Protein AF-A0A524GHP2-F1 (afdb_monomer_lite)

Secondary structure (DSSP, 8-state):
------HHHHHHHHHHHTT-----PPTT----HHHHHHHHHHHHHHH-TTPEEEEEEEEEETTEEEEEEEEE-STTS----EEEEEEEEE-SS-EEEEEEE-PPPPP-

Sequence (108 aa):
MRTLYSPALALALLLATGCRLESHPPPGVPADEAAIRSAVSAWLAKSEPWAQLLRADVRQDRDIASAWITTSPPSNQGQGERVTLLVLRRDATGWTVEHHTSPSRPGT

Foldseek 3Di:
DDPPPDVVVVVVVVVVVPPDPDQPAPPPDPDPPVLVVVQVVVCCCVPPVQWDWDDWDWHDHHQKIKIWTWTDGDPPDPPDIWIKIFIWGQDPVGIHTPDMDTDDDPDD

Structure (mmCIF, N/CA/C/O backbone):
data_AF-A0A524GHP2-F1
#
_entry.id   AF-A0A524GHP2-F1
#
loop_
_atom_site.group_PDB
_atom_site.id
_atom_site.type_symbol
_atom_site.label_atom_id
_atom_site.label_alt_id
_atom_site.label_comp_id
_atom_site.label_asym_id
_atom_site.label_entity_id
_atom_site.label_seq_id
_atom_site.pdbx_PDB_ins_code
_atom_site.Cartn_x
_atom_site.Cartn_y
_atom_site.Cartn_z
_atom_site.occupancy
_atom_site.B_iso_or_equiv
_atom_site.auth_seq_id
_atom_site.auth_comp_id
_atom_site.auth_asym_id
_atom_site.auth_atom_id
_atom_site.pdbx_PDB_model_num
ATOM 1 N N . MET A 1 1 ? -34.586 23.369 -30.076 1.00 38.38 1 MET A N 1
ATOM 2 C CA . MET A 1 1 ? -34.076 22.649 -28.888 1.00 38.38 1 MET A CA 1
ATOM 3 C C . MET A 1 1 ? -32.702 23.212 -28.561 1.00 38.38 1 MET A C 1
ATOM 5 O O . MET A 1 1 ? -31.797 23.050 -29.364 1.00 38.38 1 MET A O 1
ATOM 9 N N . ARG A 1 2 ? -32.573 23.993 -27.482 1.00 44.19 2 ARG A N 1
ATOM 10 C CA . ARG A 1 2 ? -31.337 24.710 -27.128 1.00 44.19 2 ARG A CA 1
ATOM 11 C C . ARG A 1 2 ? -30.727 23.984 -25.931 1.00 44.19 2 ARG A C 1
ATOM 13 O O . ARG A 1 2 ? -31.234 24.103 -24.821 1.00 44.19 2 ARG A O 1
ATOM 20 N N . THR A 1 3 ? -29.726 23.149 -26.186 1.00 53.81 3 THR A N 1
ATOM 21 C CA . THR A 1 3 ? -29.015 22.383 -25.158 1.00 53.81 3 THR A CA 1
ATOM 22 C C . THR A 1 3 ? -28.276 23.374 -24.261 1.00 53.81 3 THR A C 1
ATOM 24 O O . THR A 1 3 ? -27.297 23.988 -24.679 1.00 53.81 3 THR A O 1
ATOM 27 N N . LEU A 1 4 ? -28.796 23.604 -23.056 1.00 55.28 4 LEU A N 1
ATOM 28 C CA . LEU A 1 4 ? -28.150 24.423 -22.035 1.00 55.28 4 LEU A CA 1
ATOM 29 C C . LEU A 1 4 ? -26.925 23.656 -21.524 1.00 55.28 4 LEU A C 1
ATOM 31 O O . LEU A 1 4 ? -27.035 22.779 -20.673 1.00 55.28 4 LEU A O 1
ATOM 35 N N . TYR A 1 5 ? -25.756 23.960 -22.086 1.00 58.28 5 TYR A N 1
ATOM 36 C CA . TYR A 1 5 ? -24.476 23.536 -21.531 1.00 58.28 5 TYR A CA 1
ATOM 37 C C . TYR A 1 5 ? -24.262 24.277 -20.207 1.00 58.28 5 TYR A C 1
ATOM 39 O O . TYR A 1 5 ? -23.954 25.467 -20.198 1.00 58.28 5 TYR A O 1
ATOM 47 N N . SER A 1 6 ? -24.466 23.583 -19.085 1.00 67.56 6 SER A N 1
ATOM 48 C CA . SER A 1 6 ? -24.200 24.128 -17.754 1.00 67.56 6 SER A CA 1
ATOM 49 C C . SER A 1 6 ? -22.692 24.343 -17.571 1.00 67.56 6 SER A C 1
ATOM 51 O O . SER A 1 6 ? -21.950 23.358 -17.504 1.00 67.56 6 SER A O 1
ATOM 53 N N . PRO A 1 7 ? -22.211 25.592 -17.427 1.00 64.38 7 PRO A N 1
ATOM 54 C CA . PRO A 1 7 ? -20.784 25.880 -17.251 1.00 64.38 7 PRO A CA 1
ATOM 55 C C . PRO A 1 7 ? -20.225 25.276 -15.953 1.00 64.38 7 PRO A C 1
ATOM 57 O O . PRO A 1 7 ? -19.044 24.949 -15.879 1.00 64.38 7 PRO A O 1
ATOM 60 N N . ALA A 1 8 ? -21.088 25.039 -14.958 1.00 64.69 8 ALA A N 1
ATOM 61 C CA . ALA A 1 8 ? -20.741 24.342 -13.722 1.00 64.69 8 ALA A CA 1
ATOM 62 C C . ALA A 1 8 ? -20.284 22.891 -13.960 1.00 64.69 8 ALA A C 1
ATOM 64 O O . ALA A 1 8 ? -19.384 22.413 -13.275 1.00 64.69 8 ALA A O 1
ATOM 65 N N . LEU A 1 9 ? -20.858 22.202 -14.954 1.00 63.91 9 LEU A N 1
ATOM 66 C CA . LEU A 1 9 ? -20.495 20.820 -15.272 1.00 63.91 9 LEU A CA 1
ATOM 67 C C . LEU A 1 9 ? -19.122 20.757 -15.956 1.00 63.91 9 LEU A C 1
ATOM 69 O O . LEU A 1 9 ? -18.312 19.889 -15.649 1.00 63.91 9 LEU A O 1
ATOM 73 N N . ALA A 1 10 ? -18.838 21.726 -16.833 1.00 68.88 10 ALA A N 1
ATOM 74 C CA . ALA A 1 10 ? -17.539 21.865 -17.486 1.00 68.88 10 ALA A CA 1
ATOM 75 C C . ALA A 1 10 ? -16.425 22.213 -16.482 1.00 68.88 10 ALA A C 1
ATOM 77 O O . ALA A 1 10 ? -15.339 21.642 -16.546 1.00 68.88 10 ALA A O 1
ATOM 78 N N . LEU A 1 11 ? -16.710 23.095 -15.518 1.00 67.31 11 LEU A N 1
ATOM 79 C CA . LEU A 1 11 ? -15.762 23.462 -14.465 1.00 67.31 11 LEU A CA 1
ATOM 80 C C . LEU A 1 11 ? -15.482 22.294 -13.501 1.00 67.31 11 LEU A C 1
ATOM 82 O O . LEU A 1 11 ? -14.332 22.072 -13.129 1.00 67.31 11 LEU A O 1
ATOM 86 N N . ALA A 1 12 ? -16.507 21.512 -13.144 1.00 64.25 12 ALA A N 1
ATOM 87 C CA . ALA A 1 12 ? -16.349 20.313 -12.319 1.00 64.25 12 ALA A CA 1
ATOM 88 C C . ALA A 1 12 ? -15.517 19.221 -13.020 1.00 64.25 12 ALA A C 1
ATOM 90 O O . ALA A 1 12 ? -14.672 18.591 -12.386 1.00 64.25 12 ALA A O 1
ATOM 91 N N . LEU A 1 13 ? -15.700 19.039 -14.334 1.00 63.94 13 LEU A N 1
ATOM 92 C CA . LEU A 1 13 ? -14.888 18.124 -15.146 1.00 63.94 13 LEU A CA 1
ATOM 93 C C . LEU A 1 13 ? -13.417 18.568 -15.222 1.00 63.94 13 LEU A C 1
ATOM 95 O O . LEU A 1 13 ? -12.530 17.732 -15.072 1.00 63.94 13 LEU A O 1
ATOM 99 N N . LEU A 1 14 ? -13.155 19.872 -15.380 1.00 62.69 14 LEU A N 1
ATOM 100 C CA . LEU A 1 14 ? -11.797 20.438 -15.406 1.00 62.69 14 LEU A CA 1
ATOM 101 C C . LEU A 1 14 ? -11.058 20.271 -14.069 1.00 62.69 14 LEU A C 1
ATOM 103 O O . LEU A 1 14 ? -9.883 19.897 -14.057 1.00 62.69 14 LEU A O 1
ATOM 107 N N . LEU A 1 15 ? -11.746 20.492 -12.945 1.00 59.91 15 LEU A N 1
ATOM 108 C CA . LEU A 1 15 ? -11.181 20.295 -11.604 1.00 59.91 15 LEU A CA 1
ATOM 109 C C . LEU A 1 15 ? -10.897 18.814 -11.306 1.00 59.91 15 LEU A C 1
ATOM 111 O O . LEU A 1 15 ? -9.885 18.509 -10.680 1.00 59.91 15 LEU A O 1
ATOM 115 N N . ALA A 1 16 ? -11.722 17.890 -11.809 1.00 58.91 16 ALA A N 1
ATOM 116 C CA . ALA A 1 16 ? -11.481 16.452 -11.669 1.00 58.91 16 ALA A CA 1
ATOM 117 C C . ALA A 1 16 ? -10.249 15.968 -12.462 1.00 58.91 16 ALA A C 1
ATOM 119 O O . ALA A 1 16 ? -9.577 15.030 -12.038 1.00 58.91 16 ALA A O 1
ATOM 120 N N . THR A 1 17 ? -9.911 16.620 -13.582 1.00 57.41 17 THR A N 1
ATOM 121 C CA . THR A 1 17 ? -8.699 16.313 -14.366 1.00 57.41 17 THR A CA 1
ATOM 122 C C . THR A 1 17 ? -7.419 16.970 -13.840 1.00 57.41 17 THR A C 1
ATOM 124 O O . THR A 1 17 ? -6.332 16.489 -14.144 1.00 57.41 17 THR A O 1
ATOM 127 N N . GLY A 1 18 ? -7.523 18.047 -13.052 1.00 45.69 18 GLY A N 1
ATOM 128 C CA . GLY A 1 18 ? -6.377 18.861 -12.624 1.00 45.69 18 GLY A CA 1
ATOM 129 C C . GLY A 1 18 ? -5.604 18.344 -11.405 1.00 45.69 18 GLY A C 1
ATOM 130 O O . GLY A 1 18 ? -4.547 18.879 -11.085 1.00 45.69 18 GLY A O 1
ATOM 131 N N . CYS A 1 19 ? -6.094 17.307 -10.720 1.00 46.91 19 CYS A N 1
ATOM 132 C CA . CYS A 1 19 ? -5.437 16.736 -9.537 1.00 46.91 19 CYS A CA 1
ATOM 133 C C . CYS A 1 19 ? -4.697 15.424 -9.826 1.00 46.91 19 CYS A C 1
ATOM 135 O O . CYS A 1 19 ? -4.539 14.596 -8.928 1.00 46.91 19 CYS A O 1
ATOM 137 N N . ARG A 1 20 ? -4.242 15.201 -11.063 1.00 50.72 20 ARG A N 1
ATOM 138 C CA . ARG A 1 20 ? -3.383 14.056 -11.368 1.00 50.72 20 ARG A CA 1
ATOM 139 C C . ARG A 1 20 ? -1.931 14.515 -11.353 1.00 50.72 20 ARG A C 1
ATOM 141 O O . ARG A 1 20 ? -1.454 15.081 -12.324 1.00 50.72 20 ARG A O 1
ATOM 148 N N . LEU A 1 21 ? -1.252 14.284 -10.230 1.00 49.44 21 LEU A N 1
ATOM 149 C CA . LEU A 1 21 ? 0.199 14.426 -10.127 1.00 49.44 21 LEU A CA 1
ATOM 150 C C . LEU A 1 21 ? 0.830 13.612 -11.270 1.00 49.44 21 LEU A C 1
ATOM 152 O O . LEU A 1 21 ? 0.692 12.388 -11.288 1.00 49.44 21 LEU A O 1
ATOM 156 N N . GLU A 1 22 ? 1.450 14.277 -12.247 1.00 44.75 22 GLU A N 1
ATOM 157 C CA . GLU A 1 22 ? 2.080 13.608 -13.385 1.00 44.75 22 GLU A CA 1
ATOM 158 C C . GLU A 1 22 ? 3.206 12.691 -12.900 1.00 44.75 22 GLU A C 1
ATOM 160 O O . GLU A 1 22 ? 4.329 13.111 -12.605 1.00 44.75 22 GLU A O 1
ATOM 165 N N . SER A 1 23 ? 2.896 11.396 -12.827 1.00 50.06 23 SER A N 1
ATOM 166 C CA . SER A 1 23 ? 3.898 10.348 -12.763 1.00 50.06 23 SER A CA 1
ATOM 167 C C . SER A 1 23 ? 4.745 10.463 -14.027 1.00 50.06 23 SER A C 1
ATOM 169 O O . SER A 1 23 ? 4.215 10.321 -15.128 1.00 50.06 23 SER A O 1
ATOM 171 N N . HIS A 1 24 ? 6.042 10.714 -13.872 1.00 50.50 24 HIS A N 1
ATOM 172 C CA . HIS A 1 24 ? 7.025 10.642 -14.951 1.00 50.50 24 HIS A CA 1
ATOM 173 C C . HIS A 1 24 ? 7.760 9.293 -14.858 1.00 50.50 24 HIS A C 1
ATOM 175 O O . HIS A 1 24 ? 8.886 9.257 -14.356 1.00 50.50 24 HIS A O 1
ATOM 181 N N . PRO A 1 25 ? 7.142 8.159 -15.249 1.00 53.88 25 PRO A N 1
ATOM 182 C CA . PRO A 1 25 ? 7.877 6.909 -15.354 1.00 53.88 25 PRO A CA 1
ATOM 183 C C . PRO A 1 25 ? 8.920 7.032 -16.478 1.00 53.88 25 PRO A C 1
ATOM 185 O O . PRO A 1 25 ? 8.682 7.739 -17.465 1.00 53.88 25 PRO A O 1
ATOM 188 N N . PRO A 1 26 ? 10.074 6.353 -16.369 1.00 49.31 26 PRO A N 1
ATOM 189 C CA . PRO A 1 26 ? 11.004 6.257 -17.485 1.00 49.31 26 PRO A CA 1
ATOM 190 C C . PRO A 1 26 ? 10.286 5.676 -18.721 1.00 49.31 26 PRO A C 1
ATOM 192 O O . PRO A 1 26 ? 9.427 4.797 -18.581 1.00 49.31 26 PRO A O 1
ATOM 195 N N . PRO A 1 27 ? 10.597 6.159 -19.938 1.00 50.00 27 PRO A N 1
ATOM 196 C CA . PRO A 1 27 ? 9.919 5.716 -21.152 1.00 50.00 27 PRO A CA 1
ATOM 197 C C . PRO A 1 27 ? 10.069 4.199 -21.341 1.00 50.00 27 PRO A C 1
ATOM 199 O O . PRO A 1 27 ? 11.174 3.667 -21.284 1.00 50.00 27 PRO A O 1
ATOM 202 N N . GLY A 1 28 ? 8.947 3.508 -21.578 1.00 53.47 28 GLY A N 1
ATOM 203 C CA . GLY A 1 28 ? 8.915 2.074 -21.897 1.00 53.47 28 GLY A CA 1
ATOM 204 C C . GLY A 1 28 ? 8.341 1.145 -20.820 1.00 53.47 28 GLY A C 1
ATOM 205 O O . GLY A 1 28 ? 8.186 -0.041 -21.096 1.00 53.47 28 GLY A O 1
ATOM 206 N N . VAL A 1 29 ? 7.972 1.647 -19.635 1.00 57.78 29 VAL A N 1
ATOM 207 C CA . VAL A 1 29 ? 7.301 0.842 -18.594 1.00 57.78 29 VAL A CA 1
ATOM 208 C C . VAL A 1 29 ? 5.898 1.394 -18.327 1.00 57.78 29 VAL A C 1
ATOM 210 O O . VAL A 1 29 ? 5.781 2.545 -17.899 1.00 57.78 29 VAL A O 1
ATOM 213 N N . PRO A 1 30 ? 4.822 0.611 -18.537 1.00 65.69 30 PRO A N 1
ATOM 214 C CA . PRO A 1 30 ? 3.494 0.995 -18.074 1.00 65.69 30 PRO A CA 1
ATOM 215 C C . PRO A 1 30 ? 3.508 1.153 -16.550 1.00 65.69 30 PRO A C 1
ATOM 217 O O . PRO A 1 30 ? 3.918 0.239 -15.830 1.00 65.69 30 PRO A O 1
ATOM 220 N N . ALA A 1 31 ? 3.076 2.311 -16.054 1.00 69.94 31 ALA A N 1
ATOM 221 C CA . ALA A 1 31 ? 2.884 2.511 -14.625 1.00 69.94 31 ALA A CA 1
ATOM 222 C C . ALA A 1 31 ? 1.730 1.614 -14.137 1.00 69.94 31 ALA A C 1
ATOM 224 O O . ALA A 1 31 ? 0.593 1.756 -14.584 1.00 69.94 31 ALA A O 1
ATOM 225 N N . ASP A 1 32 ? 2.025 0.708 -13.208 1.00 87.00 32 ASP A N 1
ATOM 226 C CA . ASP A 1 32 ? 1.119 -0.287 -12.620 1.00 87.00 32 ASP A CA 1
ATOM 227 C C . ASP A 1 32 ? 0.540 0.223 -11.285 1.00 87.00 32 ASP A C 1
ATOM 229 O O . ASP A 1 32 ? 0.426 -0.495 -10.290 1.00 87.00 32 ASP A O 1
ATOM 233 N N . GLU A 1 33 ? 0.184 1.510 -11.239 1.00 87.69 33 GLU A N 1
ATOM 234 C CA . GLU A 1 33 ? -0.197 2.200 -10.000 1.00 87.69 33 GLU A CA 1
ATOM 235 C C . GLU A 1 33 ? -1.359 1.504 -9.274 1.00 87.69 33 GLU A C 1
ATOM 237 O O . GLU A 1 33 ? -1.329 1.358 -8.054 1.00 87.69 33 GLU A O 1
ATOM 242 N N . ALA A 1 34 ? -2.364 1.023 -10.010 1.00 90.56 34 ALA A N 1
ATOM 243 C CA . ALA A 1 34 ? -3.504 0.315 -9.429 1.00 90.56 34 ALA A CA 1
ATOM 244 C C . ALA A 1 34 ? -3.091 -1.004 -8.752 1.00 90.56 34 ALA A C 1
ATOM 246 O O . ALA A 1 34 ? -3.570 -1.313 -7.659 1.00 90.56 34 ALA A O 1
ATOM 247 N N . ALA A 1 35 ? -2.170 -1.755 -9.364 1.00 93.31 35 ALA A N 1
ATOM 248 C CA . ALA A 1 35 ? -1.656 -3.000 -8.802 1.00 93.31 35 ALA A CA 1
ATOM 249 C C . ALA A 1 35 ? -0.799 -2.733 -7.555 1.00 93.31 35 ALA A C 1
ATOM 251 O O . ALA A 1 35 ? -0.948 -3.421 -6.545 1.00 93.31 35 ALA A O 1
ATOM 252 N N . ILE A 1 36 ? 0.026 -1.681 -7.582 1.00 94.62 36 ILE A N 1
ATOM 253 C CA . ILE A 1 36 ? 0.808 -1.247 -6.417 1.00 94.62 36 ILE A CA 1
ATOM 254 C C . ILE A 1 36 ? -0.126 -0.817 -5.278 1.00 94.62 36 ILE A C 1
ATOM 256 O O . ILE A 1 36 ? 0.051 -1.255 -4.143 1.00 94.62 36 ILE A O 1
ATOM 260 N N . ARG A 1 37 ? -1.165 -0.019 -5.562 1.00 94.12 37 ARG A N 1
ATOM 261 C CA . ARG A 1 37 ? -2.169 0.384 -4.562 1.00 94.12 37 ARG A CA 1
ATOM 262 C C . ARG A 1 37 ? -2.892 -0.821 -3.962 1.00 94.12 37 ARG A C 1
ATOM 264 O O . ARG A 1 37 ? -3.080 -0.860 -2.751 1.00 94.12 37 ARG A O 1
ATOM 271 N N . SER A 1 38 ? -3.237 -1.818 -4.775 1.00 94.50 38 SER A N 1
ATOM 272 C CA . SER A 1 38 ? -3.841 -3.065 -4.294 1.00 94.50 38 SER A CA 1
ATOM 273 C C . SER A 1 38 ? -2.909 -3.827 -3.343 1.00 94.50 38 SER A C 1
ATOM 275 O O . SER A 1 38 ? -3.342 -4.233 -2.264 1.00 94.50 38 SER A O 1
ATOM 277 N N . ALA A 1 39 ? -1.619 -3.942 -3.680 1.00 95.94 39 ALA A N 1
ATOM 278 C CA . ALA A 1 39 ? -0.619 -4.571 -2.817 1.00 95.94 39 ALA A CA 1
ATOM 279 C C . ALA A 1 39 ? -0.429 -3.813 -1.490 1.00 95.94 39 ALA A C 1
ATOM 281 O O . ALA A 1 39 ? -0.365 -4.434 -0.428 1.00 95.94 39 ALA A O 1
ATOM 282 N N . VAL A 1 40 ? -0.410 -2.476 -1.530 1.00 96.19 40 VAL A N 1
ATOM 283 C CA . VAL A 1 40 ? -0.366 -1.624 -0.329 1.00 96.19 40 VAL A CA 1
ATOM 284 C C . VAL A 1 40 ? -1.594 -1.854 0.553 1.00 96.19 40 VAL A C 1
ATOM 286 O O . VAL A 1 40 ? -1.446 -2.061 1.755 1.00 96.19 40 VAL A O 1
ATOM 289 N N . SER A 1 41 ? -2.802 -1.873 -0.019 1.00 94.88 41 SER A N 1
ATOM 290 C CA . SER A 1 41 ? -4.034 -2.145 0.732 1.00 94.88 41 SER A CA 1
ATOM 291 C C . SER A 1 41 ? -4.043 -3.543 1.354 1.00 94.88 41 SER A C 1
ATOM 293 O O . SER A 1 41 ? -4.442 -3.690 2.508 1.00 94.88 41 SER A O 1
ATOM 295 N N . ALA A 1 42 ? -3.571 -4.561 0.629 1.00 95.75 42 ALA A N 1
ATOM 296 C CA . ALA A 1 42 ? -3.464 -5.924 1.145 1.00 95.75 42 ALA A CA 1
ATOM 297 C C . ALA A 1 42 ? -2.455 -6.020 2.302 1.00 95.75 42 ALA A C 1
ATOM 299 O O . ALA A 1 42 ? -2.734 -6.655 3.322 1.00 95.75 42 ALA A O 1
ATOM 300 N N . TRP A 1 43 ? -1.301 -5.357 2.176 1.00 95.88 43 TRP A N 1
ATOM 301 C CA . TRP A 1 43 ? -0.318 -5.282 3.253 1.00 95.88 43 TRP A CA 1
ATOM 302 C C . TRP A 1 43 ? -0.8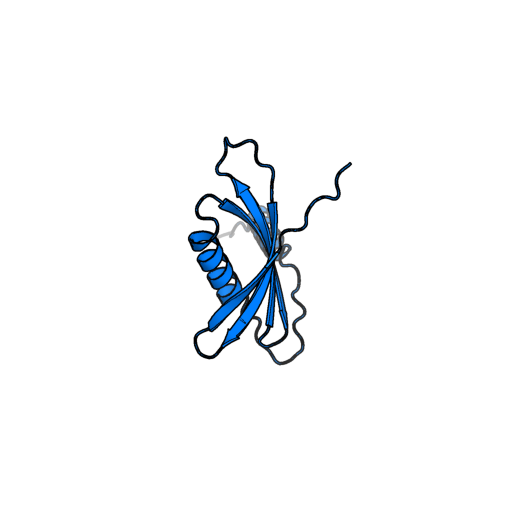71 -4.556 4.479 1.00 95.88 43 TRP A C 1
ATOM 304 O O . TRP A 1 43 ? -0.676 -5.042 5.593 1.00 95.88 43 TRP A O 1
ATOM 314 N N . LEU A 1 44 ? -1.588 -3.443 4.284 1.00 94.69 44 LEU A N 1
ATOM 315 C CA . LEU A 1 44 ? -2.173 -2.663 5.373 1.00 94.69 44 LEU A CA 1
ATOM 316 C C . LEU A 1 44 ? -3.230 -3.475 6.123 1.00 94.69 44 LEU A C 1
ATOM 318 O O . LEU A 1 44 ? -3.148 -3.600 7.337 1.00 94.69 44 LEU A O 1
ATOM 322 N N . ALA A 1 45 ? -4.154 -4.118 5.404 1.00 93.62 45 ALA A N 1
ATOM 323 C CA . ALA A 1 45 ? -5.174 -4.976 6.007 1.00 93.62 45 ALA A CA 1
ATOM 324 C C . ALA A 1 45 ? -4.573 -6.130 6.831 1.00 93.62 45 ALA A C 1
ATOM 326 O O . ALA A 1 45 ? -5.166 -6.561 7.817 1.00 93.62 45 ALA A O 1
ATOM 327 N N . LYS A 1 46 ? -3.392 -6.627 6.440 1.00 95.88 46 LYS A N 1
ATOM 328 C CA . LYS A 1 46 ? -2.669 -7.682 7.161 1.00 95.88 46 LYS A CA 1
ATOM 329 C C . LYS A 1 46 ? -1.876 -7.151 8.360 1.00 95.88 46 LYS A C 1
ATOM 331 O O . LYS A 1 46 ? -1.883 -7.782 9.413 1.00 95.88 46 LYS A O 1
ATOM 336 N N . SER A 1 47 ? -1.144 -6.055 8.180 1.00 93.12 47 SER A N 1
ATOM 337 C CA . SER A 1 47 ? -0.119 -5.590 9.129 1.00 93.12 47 SER A CA 1
ATOM 338 C C . SER A 1 47 ? -0.660 -4.560 10.115 1.00 93.12 47 SER A C 1
ATOM 340 O O . SER A 1 47 ? -0.284 -4.560 11.284 1.00 93.12 47 SER A O 1
ATOM 342 N N . GLU A 1 48 ? -1.579 -3.712 9.658 1.00 90.25 48 GLU A N 1
ATOM 343 C CA . GLU A 1 48 ? -2.238 -2.675 10.446 1.00 90.25 48 GLU A CA 1
ATOM 344 C C . GLU A 1 48 ? -3.757 -2.698 10.184 1.00 90.25 48 GLU A C 1
ATOM 346 O O . GLU A 1 48 ? -4.313 -1.748 9.639 1.00 90.25 48 GLU A O 1
ATOM 351 N N . PRO A 1 49 ? -4.480 -3.768 10.572 1.00 90.25 49 PRO A N 1
ATOM 352 C CA . PRO A 1 49 ? -5.921 -3.898 10.302 1.00 90.25 49 PRO A CA 1
ATOM 353 C C . PRO A 1 49 ? -6.779 -2.802 10.952 1.00 90.25 49 PRO A C 1
ATOM 355 O O . PRO A 1 49 ? -7.934 -2.609 10.585 1.00 90.25 49 PRO A O 1
ATOM 358 N N . TRP A 1 50 ? -6.227 -2.102 11.944 1.00 85.50 50 TRP A N 1
ATOM 359 C CA . TRP A 1 50 ? -6.850 -0.960 12.604 1.00 85.50 50 TRP A CA 1
ATOM 360 C C . TRP A 1 50 ? -6.658 0.349 11.822 1.00 85.50 50 TRP A C 1
ATOM 362 O O . TRP A 1 50 ? -7.363 1.317 12.080 1.00 85.50 50 TRP A O 1
ATOM 372 N N . ALA A 1 51 ? -5.700 0.420 10.901 1.00 89.06 51 ALA A N 1
ATOM 373 C CA . ALA A 1 51 ? -5.320 1.663 10.254 1.00 89.06 51 ALA A CA 1
ATOM 374 C C . ALA A 1 51 ? -6.289 2.042 9.128 1.00 89.06 51 ALA A C 1
ATOM 376 O O . ALA A 1 51 ? -6.570 1.259 8.220 1.00 89.06 51 ALA A O 1
ATOM 377 N N . GLN A 1 52 ? -6.740 3.294 9.141 1.00 89.31 52 GLN A N 1
ATOM 378 C CA . GLN A 1 52 ? -7.397 3.917 8.002 1.00 89.31 52 GLN A CA 1
ATOM 379 C C . GLN A 1 52 ? -6.342 4.592 7.124 1.00 89.31 52 GLN A C 1
ATOM 381 O O . GLN A 1 52 ? -5.596 5.454 7.587 1.00 89.31 52 GLN A O 1
ATOM 386 N N . LEU A 1 53 ? -6.288 4.220 5.843 1.00 91.31 53 LEU A N 1
ATOM 387 C CA . LEU A 1 53 ? -5.422 4.877 4.866 1.00 91.31 53 LEU A CA 1
ATOM 388 C C . LEU A 1 53 ? -5.970 6.272 4.535 1.00 91.31 53 LEU A C 1
ATOM 390 O O . LEU A 1 53 ? -7.073 6.393 4.005 1.00 91.31 53 LEU A O 1
ATOM 394 N N . LEU A 1 54 ? -5.188 7.312 4.818 1.00 90.62 54 LEU A N 1
ATOM 395 C CA . LEU A 1 54 ? -5.523 8.704 4.502 1.00 90.62 54 LEU A CA 1
ATOM 396 C C . LEU A 1 54 ? -4.920 9.143 3.168 1.00 90.62 54 LEU A C 1
ATOM 398 O O . LEU A 1 54 ? -5.571 9.812 2.368 1.00 90.62 54 LEU A O 1
ATOM 402 N N . ARG A 1 55 ? -3.660 8.767 2.927 1.00 90.31 55 ARG A N 1
ATOM 403 C CA . ARG A 1 55 ? -2.896 9.165 1.740 1.00 90.31 55 ARG A CA 1
ATOM 404 C C . ARG A 1 55 ? -1.949 8.053 1.313 1.00 90.31 55 ARG A C 1
ATOM 406 O O . ARG A 1 55 ? -1.410 7.349 2.159 1.00 90.31 55 ARG A O 1
ATOM 413 N N . ALA A 1 56 ? -1.742 7.918 0.005 1.00 91.75 56 ALA A N 1
ATOM 414 C CA . ALA A 1 56 ? -0.733 7.037 -0.572 1.00 91.75 56 ALA A CA 1
ATOM 415 C C . ALA A 1 56 ? -0.117 7.677 -1.825 1.00 91.75 56 ALA A C 1
ATOM 417 O O . ALA A 1 56 ? -0.801 7.816 -2.848 1.00 91.75 56 ALA A O 1
ATOM 418 N N . ASP A 1 57 ? 1.164 8.030 -1.738 1.00 93.00 57 ASP A N 1
ATOM 419 C CA . ASP A 1 57 ? 1.986 8.538 -2.837 1.00 93.00 57 ASP A CA 1
ATOM 420 C C . ASP A 1 57 ? 2.874 7.411 -3.364 1.00 93.00 57 ASP A C 1
ATOM 422 O O . ASP A 1 57 ? 3.756 6.917 -2.660 1.00 93.00 57 ASP A O 1
ATOM 426 N N . VAL A 1 58 ? 2.641 7.006 -4.610 1.00 91.81 58 VAL A N 1
ATOM 427 C CA . VAL A 1 58 ? 3.321 5.871 -5.241 1.00 91.81 58 VAL A CA 1
ATOM 428 C C . VAL A 1 58 ? 4.335 6.370 -6.264 1.00 91.81 58 VAL A C 1
ATOM 430 O O . VAL A 1 58 ? 4.046 7.262 -7.060 1.00 91.81 58 VAL A O 1
ATOM 433 N N . ARG A 1 59 ? 5.524 5.767 -6.270 1.00 91.44 59 ARG A N 1
ATOM 434 C CA . ARG A 1 59 ? 6.536 5.936 -7.318 1.00 91.44 59 ARG A CA 1
ATOM 435 C C . ARG A 1 59 ? 7.047 4.578 -7.751 1.00 91.44 59 ARG A C 1
ATOM 437 O O . ARG A 1 59 ? 7.543 3.824 -6.922 1.00 91.44 59 ARG A O 1
ATOM 444 N N . GLN A 1 60 ? 6.958 4.293 -9.040 1.00 90.69 60 GLN A N 1
ATOM 445 C CA . GLN A 1 60 ? 7.447 3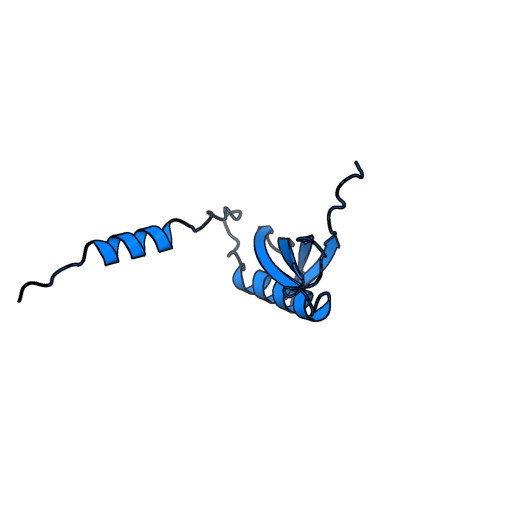.054 -9.631 1.00 90.69 60 GLN A CA 1
ATOM 446 C C . GLN A 1 60 ? 8.709 3.322 -10.454 1.00 90.69 60 GLN A C 1
ATOM 448 O O . GLN A 1 60 ? 8.741 4.263 -11.244 1.00 90.69 60 GLN A O 1
ATOM 453 N N . ASP A 1 61 ? 9.705 2.453 -10.308 1.00 90.12 61 ASP A N 1
ATOM 454 C CA . ASP A 1 61 ? 10.830 2.295 -11.225 1.00 90.12 61 ASP A CA 1
ATOM 455 C C . ASP A 1 61 ? 10.923 0.824 -11.651 1.00 90.12 61 ASP A C 1
ATOM 457 O O . ASP A 1 61 ? 11.354 -0.032 -10.882 1.00 90.12 61 ASP A O 1
ATOM 461 N N . ARG A 1 62 ? 10.502 0.525 -12.887 1.00 89.00 62 ARG A N 1
ATOM 462 C CA . ARG A 1 62 ? 10.483 -0.838 -13.452 1.00 89.00 62 ARG A CA 1
ATOM 463 C C . ARG A 1 62 ? 9.756 -1.840 -12.544 1.00 89.00 62 ARG A C 1
ATOM 465 O O . ARG A 1 62 ? 8.530 -1.778 -12.447 1.00 89.00 62 ARG A O 1
ATOM 472 N N . ASP A 1 63 ? 10.498 -2.768 -11.946 1.00 91.94 63 ASP A N 1
ATOM 473 C CA . ASP A 1 63 ? 10.041 -3.848 -11.074 1.00 91.94 63 ASP A CA 1
ATOM 474 C C . ASP A 1 63 ? 10.161 -3.503 -9.583 1.00 91.94 63 ASP A C 1
ATOM 476 O O . ASP A 1 63 ? 9.909 -4.353 -8.736 1.00 91.94 63 ASP A O 1
ATOM 480 N N . ILE A 1 64 ? 10.516 -2.262 -9.252 1.00 94.56 64 ILE A N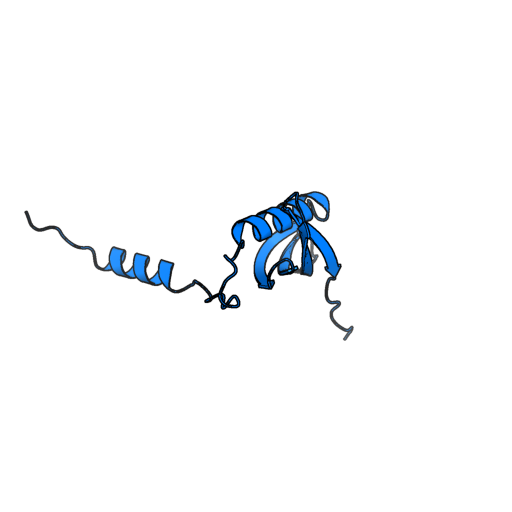 1
ATOM 481 C CA . ILE A 1 64 ? 10.552 -1.727 -7.893 1.00 94.56 64 ILE A CA 1
ATOM 482 C C . ILE A 1 64 ? 9.533 -0.590 -7.784 1.00 94.56 64 ILE A C 1
ATOM 484 O O . ILE A 1 64 ? 9.328 0.189 -8.713 1.00 94.56 64 ILE A O 1
ATOM 488 N N . ALA A 1 65 ? 8.882 -0.470 -6.633 1.00 95.56 65 ALA A N 1
ATOM 489 C CA . ALA A 1 65 ? 8.058 0.681 -6.310 1.00 95.56 65 ALA A CA 1
ATOM 490 C C . ALA A 1 65 ? 8.282 1.122 -4.866 1.00 95.56 65 ALA A C 1
ATOM 492 O O . ALA A 1 65 ? 8.629 0.335 -3.993 1.00 95.56 65 ALA A O 1
ATOM 493 N N . SER A 1 66 ? 8.066 2.404 -4.614 1.00 96.38 66 SER A N 1
ATOM 494 C CA . SER A 1 66 ? 7.982 2.976 -3.279 1.00 96.38 66 SER A CA 1
ATOM 495 C C . SER A 1 66 ? 6.592 3.559 -3.080 1.00 96.38 66 SER A C 1
ATOM 497 O O . SER A 1 66 ? 6.032 4.167 -3.995 1.00 96.38 66 SER A O 1
ATOM 499 N N . ALA A 1 67 ? 6.030 3.363 -1.894 1.00 96.06 67 ALA A N 1
ATOM 500 C CA . ALA A 1 67 ? 4.776 3.975 -1.496 1.00 96.06 67 ALA A CA 1
ATOM 501 C C . ALA A 1 67 ? 4.958 4.652 -0.140 1.00 96.06 67 ALA A C 1
ATOM 503 O O . ALA A 1 67 ? 5.246 3.991 0.855 1.00 96.06 67 ALA A O 1
ATOM 504 N N . TRP A 1 68 ? 4.786 5.969 -0.106 1.00 95.69 68 TRP A N 1
ATOM 505 C CA . TRP A 1 68 ? 4.624 6.705 1.141 1.00 95.69 68 TRP A CA 1
ATOM 506 C C . TRP A 1 68 ? 3.147 6.703 1.498 1.00 95.69 68 TRP A C 1
ATOM 508 O O . TRP A 1 68 ? 2.334 7.235 0.744 1.00 95.69 68 TRP A O 1
ATOM 518 N N . ILE A 1 69 ? 2.800 6.089 2.625 1.00 94.94 69 ILE A N 1
ATOM 519 C CA . ILE A 1 69 ? 1.430 6.062 3.128 1.00 94.94 69 ILE A CA 1
ATOM 520 C C . ILE A 1 69 ? 1.307 6.889 4.399 1.00 94.94 69 ILE A C 1
ATOM 522 O O . ILE A 1 69 ? 2.207 6.884 5.236 1.00 94.94 69 ILE A O 1
ATOM 526 N N . THR A 1 70 ? 0.176 7.572 4.542 1.00 93.19 70 THR A N 1
ATOM 527 C CA . THR A 1 70 ? -0.254 8.185 5.797 1.00 93.19 70 THR A CA 1
ATOM 528 C C . THR A 1 70 ? -1.474 7.433 6.289 1.00 93.19 70 THR A C 1
ATOM 530 O O . THR A 1 70 ? -2.464 7.319 5.560 1.00 93.19 70 THR A O 1
ATOM 533 N N . THR A 1 71 ? -1.412 6.929 7.514 1.00 92.81 71 THR A N 1
ATOM 534 C CA . THR A 1 71 ? -2.506 6.219 8.168 1.00 92.81 71 THR A CA 1
ATOM 535 C C . THR A 1 71 ? -2.916 6.921 9.452 1.00 92.81 71 THR A C 1
ATOM 537 O O . THR A 1 71 ? -2.109 7.576 10.110 1.00 92.81 71 THR A O 1
ATOM 540 N N . SER A 1 72 ? -4.182 6.784 9.824 1.00 88.94 72 SER A N 1
ATOM 541 C CA . SER A 1 72 ? -4.668 7.147 11.153 1.00 88.94 72 SER A CA 1
ATOM 542 C C . SER A 1 72 ? -5.255 5.924 11.843 1.00 88.94 72 SER A C 1
ATOM 544 O O . SER A 1 72 ? -5.755 5.021 11.164 1.00 88.94 72 SER A O 1
ATOM 546 N N . PRO A 1 73 ? -5.265 5.881 13.184 1.00 81.31 73 PRO A N 1
ATOM 547 C CA . PRO A 1 73 ? -6.127 4.938 13.879 1.00 81.31 73 PRO A CA 1
ATOM 548 C C . PRO A 1 73 ? -7.600 5.171 13.512 1.00 81.31 73 PRO A C 1
ATOM 550 O O . PRO A 1 73 ? -7.957 6.270 13.062 1.00 81.31 73 PRO A O 1
ATOM 553 N N . PRO A 1 74 ? -8.482 4.179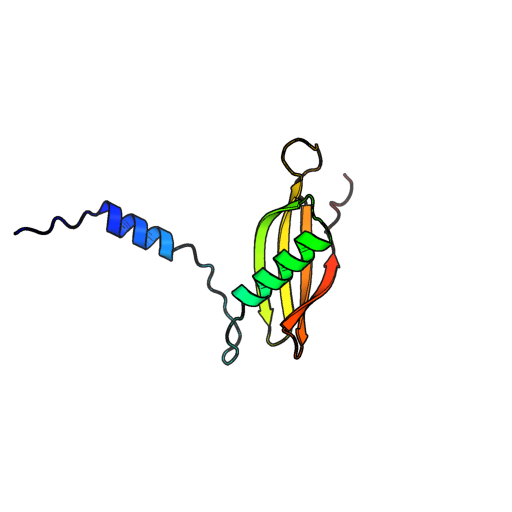 13.736 1.00 73.38 74 PRO A N 1
ATOM 554 C CA . PRO A 1 74 ? -9.906 4.430 13.659 1.00 73.38 74 PRO A CA 1
ATOM 555 C C . PRO A 1 74 ? -10.216 5.469 14.739 1.00 73.38 74 PRO A C 1
ATOM 557 O O . PRO A 1 74 ? -9.793 5.320 15.890 1.00 73.38 74 PRO A O 1
A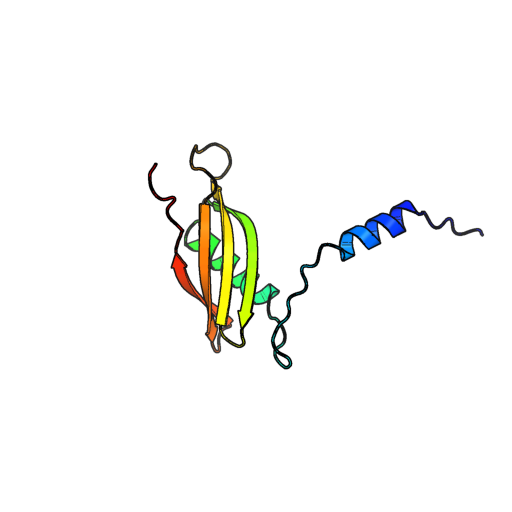TOM 560 N N . SER A 1 75 ? -10.881 6.551 14.331 1.00 65.75 75 SER A N 1
ATOM 561 C CA . SER A 1 75 ? -11.268 7.697 15.158 1.00 65.75 75 SER A CA 1
ATOM 562 C C . SER A 1 75 ? -11.572 7.272 16.598 1.00 65.75 75 SER A C 1
ATOM 564 O O . SER A 1 75 ? -12.495 6.479 16.782 1.00 65.75 75 SER A O 1
ATOM 566 N N . ASN A 1 76 ? -10.768 7.762 17.560 1.00 55.53 76 ASN A N 1
ATOM 567 C CA . ASN A 1 76 ? -10.904 7.713 19.037 1.00 55.53 76 ASN A CA 1
ATOM 568 C C . ASN A 1 76 ? -9.670 7.195 19.795 1.00 55.53 76 ASN A C 1
ATOM 570 O O . ASN A 1 76 ? -9.664 7.224 21.024 1.00 55.53 76 ASN A O 1
ATOM 574 N N . GLN A 1 77 ? -8.607 6.762 19.119 1.00 60.53 77 GLN A N 1
ATOM 575 C CA . GLN A 1 77 ? -7.347 6.461 19.802 1.00 60.53 77 GLN A CA 1
ATOM 576 C C . GLN A 1 77 ? -6.388 7.626 19.592 1.00 60.53 77 GLN A C 1
ATOM 578 O O . GLN A 1 77 ? -6.108 7.974 18.453 1.00 60.53 77 GLN A O 1
ATOM 583 N N . GLY A 1 78 ? -5.889 8.244 20.666 1.00 59.28 78 GLY A N 1
ATOM 584 C CA . GLY A 1 78 ? -4.957 9.385 20.630 1.00 59.28 78 GLY A CA 1
ATOM 585 C C . GLY A 1 78 ? -3.582 9.093 20.005 1.00 59.28 78 GLY A C 1
ATOM 586 O O . GLY A 1 78 ? -2.610 9.775 20.315 1.00 59.28 78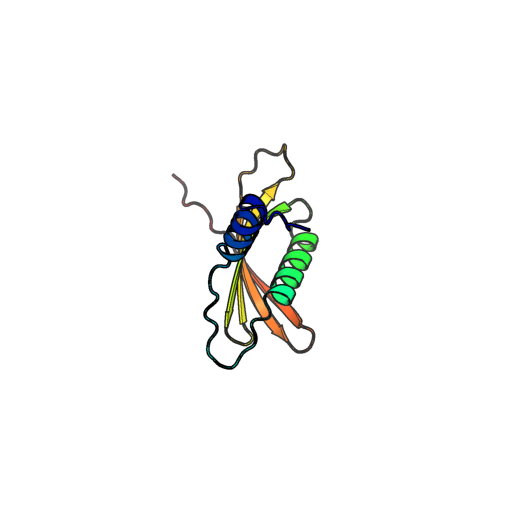 GLY A O 1
ATOM 587 N N . GLN A 1 79 ? -3.476 8.065 19.161 1.00 67.50 79 GLN A N 1
ATOM 588 C CA . GLN A 1 79 ? -2.341 7.840 18.281 1.00 67.50 79 GLN A CA 1
ATOM 589 C C . GLN A 1 79 ? -2.487 8.803 17.094 1.00 67.50 79 GLN A C 1
ATOM 591 O O . GLN A 1 79 ? -3.500 8.812 16.403 1.00 67.50 79 GLN A O 1
ATOM 596 N N . GLY A 1 80 ? -1.502 9.678 16.904 1.00 79.12 80 GLY A N 1
ATOM 597 C CA . GLY A 1 80 ? -1.490 10.602 15.771 1.00 79.12 80 GLY A CA 1
ATOM 598 C C . GLY A 1 80 ? -1.369 9.879 14.428 1.00 79.12 80 GLY A C 1
ATOM 599 O O . GLY A 1 80 ? -1.187 8.661 14.368 1.00 79.12 80 GLY A O 1
ATOM 600 N N . GLU A 1 81 ? -1.436 10.649 13.344 1.00 87.00 81 GLU A N 1
ATOM 601 C CA . GLU A 1 81 ? -1.135 10.148 12.003 1.00 87.00 81 GLU A CA 1
ATOM 602 C C . GLU A 1 81 ? 0.252 9.497 11.963 1.00 87.00 81 GLU A C 1
ATOM 604 O O . GLU A 1 81 ? 1.220 10.002 12.544 1.00 87.00 81 GLU A O 1
ATOM 609 N N . ARG A 1 82 ? 0.353 8.371 11.261 1.00 87.69 82 ARG A N 1
ATOM 610 C CA . ARG A 1 82 ? 1.605 7.653 11.044 1.00 87.69 82 ARG A CA 1
ATOM 611 C C . ARG A 1 82 ? 1.953 7.699 9.574 1.00 87.69 82 ARG A C 1
ATOM 613 O O . ARG A 1 82 ? 1.103 7.479 8.717 1.00 87.69 82 ARG A O 1
ATOM 620 N N . VAL A 1 83 ? 3.215 7.992 9.295 1.00 91.75 83 VAL A N 1
ATOM 621 C CA . VAL A 1 83 ? 3.767 7.909 7.948 1.00 91.75 83 VAL A CA 1
ATOM 622 C C . VAL A 1 83 ? 4.604 6.643 7.856 1.00 91.75 83 VAL A C 1
ATOM 624 O O . VAL A 1 83 ? 5.428 6.385 8.732 1.00 91.75 83 VAL A O 1
ATOM 627 N N . THR A 1 84 ? 4.420 5.874 6.790 1.00 94.31 84 THR A N 1
ATOM 628 C CA . THR A 1 84 ? 5.180 4.649 6.532 1.00 94.31 84 THR A CA 1
ATOM 629 C C . THR A 1 84 ? 5.668 4.652 5.089 1.00 94.31 84 THR A C 1
ATOM 631 O O . THR A 1 84 ? 4.900 4.887 4.159 1.00 94.31 84 THR A O 1
ATOM 634 N N . LEU A 1 85 ? 6.959 4.397 4.901 1.00 96.44 85 LEU A N 1
ATOM 635 C CA . LEU A 1 85 ? 7.545 4.069 3.610 1.00 96.44 85 LEU A CA 1
ATOM 636 C C . LEU A 1 85 ? 7.445 2.563 3.402 1.00 96.44 85 LEU A C 1
ATOM 638 O O . LEU A 1 85 ? 7.960 1.792 4.211 1.00 96.44 85 LEU A O 1
ATOM 642 N N . LEU A 1 86 ? 6.847 2.162 2.289 1.00 97.69 86 LEU A N 1
ATOM 643 C CA . LEU A 1 86 ? 6.847 0.796 1.787 1.00 97.69 86 LEU A CA 1
ATOM 644 C C . LEU A 1 86 ? 7.739 0.720 0.549 1.00 97.69 86 LEU A C 1
ATOM 646 O O . LEU A 1 86 ? 7.638 1.570 -0.336 1.00 97.69 86 LEU A O 1
ATOM 650 N N . VAL A 1 87 ? 8.575 -0.311 0.469 1.00 97.75 87 VAL A N 1
ATOM 651 C CA . VAL A 1 87 ? 9.286 -0.697 -0.754 1.00 97.75 87 VAL A CA 1
ATOM 652 C C . VAL A 1 87 ? 8.674 -1.994 -1.250 1.00 97.75 87 VAL A C 1
ATOM 654 O O . VAL A 1 87 ? 8.576 -2.972 -0.504 1.00 97.75 87 VAL A O 1
ATOM 657 N N . LEU A 1 88 ? 8.242 -1.977 -2.505 1.00 97.56 88 LEU A N 1
ATOM 658 C CA . LEU A 1 88 ? 7.609 -3.093 -3.175 1.00 97.56 88 LEU A CA 1
ATOM 659 C C . LEU A 1 88 ? 8.490 -3.608 -4.306 1.00 97.56 88 LEU A C 1
ATOM 661 O O . LEU A 1 88 ? 9.117 -2.819 -5.018 1.00 97.56 88 LEU A O 1
ATOM 665 N N . ARG A 1 89 ? 8.467 -4.922 -4.511 1.00 95.88 89 ARG A N 1
ATOM 666 C CA . ARG A 1 89 ? 9.089 -5.592 -5.651 1.00 95.88 89 ARG A CA 1
ATOM 667 C C . ARG A 1 89 ? 8.031 -6.327 -6.454 1.00 95.88 89 ARG A C 1
ATOM 669 O O . ARG A 1 89 ? 7.087 -6.879 -5.892 1.00 95.88 89 ARG A O 1
ATOM 676 N N . ARG A 1 90 ? 8.174 -6.304 -7.775 1.00 94.44 90 ARG A N 1
ATOM 677 C CA . ARG A 1 90 ? 7.368 -7.096 -8.696 1.00 94.44 90 ARG A CA 1
ATOM 678 C C . ARG A 1 90 ? 8.057 -8.425 -8.963 1.00 94.44 90 ARG A C 1
ATOM 680 O O . ARG A 1 90 ? 9.193 -8.450 -9.430 1.00 94.44 90 ARG A O 1
ATOM 687 N N . ASP A 1 91 ? 7.329 -9.509 -8.747 1.00 89.56 91 ASP A N 1
ATOM 688 C CA . ASP A 1 91 ? 7.700 -10.851 -9.182 1.00 89.56 91 ASP A CA 1
ATOM 689 C C . ASP A 1 91 ? 6.658 -11.419 -10.169 1.00 89.56 91 ASP A C 1
ATOM 691 O O . ASP A 1 91 ? 5.816 -10.692 -10.707 1.00 89.56 91 ASP A O 1
ATOM 695 N N . ALA A 1 92 ? 6.730 -12.724 -10.448 1.00 88.81 92 ALA A N 1
ATOM 696 C CA . ALA A 1 92 ? 5.808 -13.411 -11.354 1.00 88.81 92 ALA A CA 1
ATOM 697 C C . ALA A 1 92 ? 4.341 -13.414 -10.871 1.00 88.81 92 ALA A C 1
ATOM 699 O O . ALA A 1 92 ? 3.433 -13.600 -11.679 1.00 88.81 92 ALA A O 1
ATOM 700 N N . THR A 1 93 ? 4.106 -13.224 -9.572 1.00 89.44 93 THR A N 1
ATOM 701 C CA . THR A 1 93 ? 2.787 -13.241 -8.924 1.00 89.44 93 THR A CA 1
ATOM 702 C C . THR A 1 93 ? 2.191 -11.845 -8.751 1.00 89.44 93 THR A C 1
ATOM 704 O O . THR A 1 93 ? 0.973 -11.712 -8.630 1.00 89.44 93 THR A O 1
ATOM 707 N N . GLY A 1 94 ? 3.021 -10.800 -8.790 1.00 92.31 94 GLY A N 1
ATOM 708 C CA . GLY A 1 94 ? 2.585 -9.411 -8.705 1.00 92.31 94 GLY A CA 1
ATOM 709 C C . GLY A 1 94 ? 3.514 -8.560 -7.851 1.00 92.31 94 GLY A C 1
ATOM 710 O O . GLY A 1 94 ? 4.699 -8.846 -7.721 1.00 92.31 94 GLY A O 1
ATOM 711 N N . TRP A 1 95 ? 2.969 -7.479 -7.298 1.00 96.94 95 TRP A N 1
ATOM 712 C CA . TRP A 1 95 ? 3.688 -6.591 -6.387 1.00 96.94 95 TRP A CA 1
ATOM 713 C C . TRP A 1 95 ? 3.586 -7.093 -4.949 1.00 96.94 95 TRP A C 1
ATOM 715 O O . TRP A 1 95 ? 2.487 -7.344 -4.453 1.00 96.94 95 TRP A O 1
ATOM 725 N N . THR A 1 96 ? 4.716 -7.169 -4.255 1.00 96.50 96 THR A N 1
ATOM 726 C CA . THR A 1 96 ? 4.794 -7.556 -2.843 1.00 96.50 96 THR A CA 1
ATOM 727 C C . THR A 1 96 ? 5.589 -6.520 -2.057 1.00 96.50 96 THR A C 1
ATOM 729 O O . THR A 1 96 ? 6.528 -5.924 -2.576 1.00 96.50 96 THR A O 1
ATOM 732 N N . VAL A 1 97 ? 5.195 -6.254 -0.807 1.00 97.12 97 VAL A N 1
ATOM 733 C CA . VAL A 1 97 ? 5.952 -5.368 0.092 1.00 97.12 97 VAL A CA 1
ATOM 734 C C . VAL A 1 97 ? 7.135 -6.153 0.658 1.00 97.12 97 VAL A C 1
ATOM 736 O O . VAL A 1 97 ? 6.932 -7.082 1.438 1.00 97.12 97 VAL A O 1
ATOM 739 N N . GLU A 1 98 ? 8.357 -5.770 0.292 1.00 96.56 98 GLU A N 1
ATOM 740 C CA . GLU A 1 98 ? 9.593 -6.389 0.795 1.00 96.56 98 GLU A CA 1
ATOM 741 C C . GLU A 1 98 ? 10.129 -5.677 2.039 1.00 96.56 98 GLU A C 1
ATOM 743 O O . GLU A 1 98 ? 10.668 -6.308 2.948 1.00 96.56 98 GLU A O 1
ATOM 748 N N . HIS A 1 99 ? 9.972 -4.353 2.097 1.00 96.38 99 HIS A N 1
ATOM 749 C CA . HIS A 1 99 ? 10.455 -3.540 3.207 1.00 96.38 99 HIS A CA 1
ATOM 750 C C . HIS A 1 99 ? 9.414 -2.507 3.625 1.00 96.38 99 HIS A C 1
ATOM 752 O O . HIS A 1 99 ? 8.703 -1.945 2.792 1.00 96.38 99 HIS A O 1
ATOM 758 N N . HIS A 1 100 ? 9.356 -2.232 4.926 1.00 95.75 100 HIS A N 1
ATOM 759 C CA . HIS A 1 100 ? 8.562 -1.148 5.481 1.00 95.75 100 HIS A CA 1
ATOM 760 C C . HIS A 1 100 ? 9.338 -0.457 6.599 1.00 95.75 100 HIS A C 1
ATOM 762 O O . HIS A 1 100 ? 10.037 -1.102 7.379 1.00 95.75 100 HIS A O 1
ATOM 768 N N . THR A 1 101 ? 9.199 0.859 6.690 1.00 94.38 101 THR A N 1
ATOM 769 C CA . THR A 1 101 ? 9.755 1.640 7.793 1.00 94.38 101 THR A CA 1
ATOM 770 C C . THR A 1 101 ? 8.875 2.845 8.073 1.00 94.38 101 THR A C 1
ATOM 772 O O . THR A 1 101 ? 8.316 3.444 7.156 1.00 94.38 101 THR A O 1
ATOM 775 N N . SER A 1 102 ? 8.731 3.200 9.344 1.00 87.62 102 SER A N 1
ATOM 776 C CA . SER A 1 102 ? 8.013 4.405 9.755 1.00 87.62 102 SER A CA 1
ATOM 777 C C . SER A 1 102 ? 9.034 5.406 10.279 1.00 87.62 102 SER A C 1
ATOM 779 O O . SER A 1 102 ? 9.775 5.058 11.202 1.00 87.62 102 SER A O 1
ATOM 781 N N . PRO A 1 103 ? 9.124 6.627 9.722 1.00 80.19 103 PRO A N 1
ATOM 782 C CA . PRO A 1 103 ? 10.030 7.631 10.247 1.00 80.19 103 PRO A CA 1
ATOM 783 C C . PRO A 1 103 ? 9.652 7.960 11.691 1.00 80.19 103 PRO A C 1
ATOM 785 O O . PRO A 1 103 ? 8.535 8.395 11.975 1.00 80.19 103 PRO A O 1
ATOM 788 N N . SER A 1 104 ? 10.591 7.781 12.612 1.00 71.69 104 SER A N 1
ATOM 789 C CA . SER A 1 104 ? 10.458 8.303 13.966 1.00 71.69 104 SER A CA 1
ATOM 790 C C . SER A 1 104 ? 10.635 9.815 13.914 1.00 71.69 104 SER A C 1
ATOM 792 O O . SER A 1 104 ? 11.624 10.301 13.362 1.00 71.69 104 SER A O 1
ATOM 794 N N . ARG A 1 105 ? 9.721 10.581 14.519 1.00 62.91 105 ARG A N 1
ATOM 795 C CA . ARG A 1 105 ? 10.021 11.984 14.823 1.00 62.91 105 ARG A CA 1
ATOM 796 C C . ARG A 1 105 ? 11.230 11.988 15.772 1.00 62.91 105 ARG A C 1
ATOM 798 O O . ARG A 1 105 ? 11.146 11.319 16.804 1.00 62.91 105 ARG A O 1
ATOM 805 N N . PRO A 1 106 ? 12.342 12.678 15.456 1.00 52.06 106 PRO A N 1
ATOM 806 C CA . PRO A 1 106 ? 13.419 12.859 16.419 1.00 52.06 106 PRO A CA 1
ATOM 807 C C . PRO A 1 106 ? 12.831 13.509 17.672 1.00 52.06 106 PRO A C 1
ATOM 809 O O . PRO A 1 106 ? 12.073 14.476 17.555 1.00 52.06 106 PRO A O 1
ATOM 812 N N . GLY A 1 107 ? 13.109 12.929 18.840 1.00 57.22 107 GLY A N 1
ATOM 813 C CA . GLY A 1 107 ? 12.633 13.454 20.116 1.00 57.22 107 GLY A CA 1
ATOM 814 C C . GLY A 1 107 ? 13.045 14.915 20.275 1.00 57.22 107 GLY A C 1
ATOM 815 O O . GLY A 1 107 ? 14.201 15.259 20.033 1.00 57.22 107 GLY A O 1
ATOM 816 N N . THR A 1 108 ? 12.069 15.755 20.611 1.00 47.22 108 THR A N 1
ATOM 817 C CA . THR A 1 108 ? 12.276 17.109 21.142 1.00 47.22 108 THR A CA 1
ATOM 818 C C . THR A 1 108 ? 12.951 17.060 22.497 1.00 47.22 108 THR A C 1
ATOM 820 O O . THR A 1 108 ? 12.539 16.178 23.287 1.00 47.22 108 THR A O 1
#

Radius of gyration: 18.54 Å; chains: 1; bounding box: 48×39×50 Å

pLDDT: mean 78.89, std 17.95, range [38.38, 97.75]